Protein AF-A0A2G9U1Y2-F1 (afdb_monomer)

Radius of gyration: 20.82 Å; Cα contacts (8 Å, |Δi|>4): 104; chains: 1; bounding box: 41×38×46 Å

Mean predicted aligned error: 9.45 Å

Solvent-accessible surface area (backbone atoms only — not comparable to full-atom values): 8435 Å² total; per-residue (Å²): 122,42,103,81,69,43,77,58,61,52,73,57,97,90,43,79,36,53,43,69,67,56,37,51,54,52,48,53,53,54,50,50,53,53,51,53,52,37,42,75,72,51,66,58,73,53,52,76,67,53,49,53,52,51,51,52,53,51,48,49,52,51,32,62,62,33,49,91,46,78,25,72,86,36,92,58,78,52,74,66,44,56,52,49,40,57,58,56,43,45,53,74,73,44,97,58,99,58,59,65,59,33,56,46,39,63,73,76,26,51,59,50,51,52,41,41,52,49,53,42,64,73,73,38,86,53,48,68,59,31,70,72,70,72,45,85,82,72,81,72,87,129

InterPro domains:
  IPR012336 Thioredoxin-like fold [PF17172] (2-35)
  IPR033468 Metaxin, glutathione S-transferase domain [PF17171] (55-119)
  IPR036282 Glutathione S-transferase, C-terminal domain superfamily [SSF47616] (20-135)
  IPR040079 Glutathione transferase family [SFLDS00019] (33-129)
  IPR050931 Mitochondrial Protein Transport Metaxin [PTHR12289] (34-131)

Foldseek 3Di:
DFPVPAPDWDADPNDIDHDPVRVVVVVVVVVVVVLVVCVVVVVNVADPVRVLVVLLVVLVVVLVQCPPALESVHDDHDPVLVVLLVVLCCLQPPDDPCVVSVVSCVPPRVVSVVNNVVVCVQFPVPVVVCVVVVDPPDPTDD

pLDDT: mean 88.13, std 9.02, range [53.22, 98.56]

Organism: Teladorsagia circumcincta (NCBI:txid45464)

Secondary structure (DSSP, 8-state):
--TTS-SSEEEETTEEEESHHHHHHHHHHHHHHHHHHHHHTTGGGS-HHHHHHHHHHHHHHHHHHHTT-SBTTBSS--HHHHHHHHHHHHHHHS--S-HHHHHHHHHH-HHHHHHHHHHHHHH-TTHHHHHHH---------

Nearest PDB structures (foldseek):
  6gsw-assembly1_B  TM=5.291E-01  e=5.494E-04  Rattus rattus
  7beu-assembly1_A  TM=4.891E-01  e=3.472E-03  Homo sapiens
  2ab6-assembly1_A  TM=4.690E-01  e=7.445E-03  Homo sapiens
  2dc5-assembly1_B  TM=4.217E-01  e=2.338E-02  Mus musculus
  1c72-assembly2_D  TM=4.158E-01  e=3.423E-02  Gallus gallus

Structure (mmCIF, N/CA/C/O backbone):
data_AF-A0A2G9U1Y2-F1
#
_entry.id   AF-A0A2G9U1Y2-F1
#
loop_
_atom_site.group_PDB
_atom_site.id
_atom_site.type_symbol
_atom_site.label_atom_id
_atom_site.label_alt_id
_atom_site.label_comp_id
_atom_site.label_asym_id
_atom_site.label_entity_id
_atom_site.label_seq_id
_atom_site.pdbx_PDB_ins_code
_atom_site.Cartn_x
_atom_site.Cartn_y
_atom_site.Cartn_z
_atom_site.occupancy
_atom_site.B_iso_or_equiv
_atom_site.auth_seq_id
_atom_site.auth_comp_id
_atom_site.auth_asym_id
_atom_site.auth_atom_id
_atom_site.pdbx_PDB_model_num
ATOM 1 N N . MET A 1 1 ? 18.659 -22.386 -22.925 1.00 62.12 1 MET A N 1
ATOM 2 C CA . MET A 1 1 ? 19.232 -21.882 -24.193 1.00 62.12 1 MET A CA 1
ATOM 3 C C . MET A 1 1 ? 18.096 -21.283 -24.992 1.00 62.12 1 MET A C 1
ATOM 5 O O . MET A 1 1 ? 16.994 -21.804 -24.867 1.00 62.12 1 MET A O 1
ATOM 9 N N . SER A 1 2 ? 18.333 -20.216 -25.761 1.00 76.25 2 SER A N 1
ATOM 10 C CA . SER A 1 2 ? 17.295 -19.711 -26.667 1.00 76.25 2 SER A CA 1
ATOM 11 C C . SER A 1 2 ? 16.848 -20.812 -27.631 1.00 76.25 2 SER A C 1
ATOM 13 O O . SER A 1 2 ? 17.600 -21.759 -27.876 1.00 76.25 2 SER A O 1
ATOM 15 N N . ASN A 1 3 ? 15.681 -20.655 -28.256 1.00 77.44 3 ASN A N 1
ATOM 16 C CA . ASN A 1 3 ? 15.216 -21.560 -29.320 1.00 77.44 3 ASN A CA 1
ATOM 17 C C . ASN A 1 3 ? 16.227 -21.729 -30.480 1.00 77.44 3 ASN A C 1
ATOM 19 O O . ASN A 1 3 ? 16.102 -22.655 -31.275 1.00 77.44 3 ASN A O 1
ATOM 23 N N . LYS A 1 4 ? 17.231 -20.844 -30.576 1.00 76.62 4 LYS A N 1
ATOM 24 C CA . LYS A 1 4 ? 18.321 -20.870 -31.563 1.00 76.62 4 LYS A CA 1
ATOM 25 C C . LYS A 1 4 ? 19.696 -21.227 -30.974 1.00 76.62 4 LYS A C 1
ATOM 27 O O . LYS A 1 4 ? 20.696 -21.121 -31.671 1.00 76.62 4 LYS A O 1
ATOM 32 N N . GLY A 1 5 ? 19.782 -21.595 -29.694 1.00 82.94 5 GLY A N 1
ATOM 33 C CA . GLY A 1 5 ? 21.043 -21.940 -29.019 1.00 82.94 5 GLY A CA 1
ATOM 34 C C . GLY A 1 5 ? 21.979 -20.759 -28.715 1.00 82.94 5 GLY A C 1
ATOM 35 O O . GLY A 1 5 ? 23.032 -20.960 -28.121 1.00 82.94 5 GLY A O 1
ATOM 36 N N . GLN A 1 6 ? 21.605 -19.530 -29.079 1.00 79.62 6 GLN A N 1
ATOM 37 C CA . GLN A 1 6 ? 22.407 -18.318 -28.889 1.00 79.62 6 GLN A CA 1
ATOM 38 C C . GLN A 1 6 ? 22.229 -17.710 -27.488 1.00 79.62 6 GLN A C 1
ATOM 40 O O . GLN A 1 6 ? 21.135 -17.771 -26.913 1.00 79.62 6 GLN A O 1
ATOM 45 N N . ILE A 1 7 ? 23.305 -17.101 -26.977 1.00 79.62 7 ILE A N 1
ATOM 46 C CA . ILE A 1 7 ? 23.372 -16.306 -25.742 1.00 79.62 7 ILE A CA 1
ATOM 47 C C . ILE A 1 7 ? 24.019 -14.938 -26.047 1.00 79.62 7 ILE A C 1
ATOM 49 O O . ILE A 1 7 ? 24.927 -14.896 -26.877 1.00 79.62 7 ILE A O 1
ATOM 53 N N . PRO A 1 8 ? 23.607 -13.835 -25.393 1.00 89.19 8 PRO A N 1
ATOM 54 C CA . PRO A 1 8 ? 22.478 -13.720 -24.464 1.00 89.19 8 PRO A CA 1
ATOM 55 C C . PRO A 1 8 ? 21.113 -13.819 -25.176 1.00 89.19 8 PRO A C 1
ATOM 5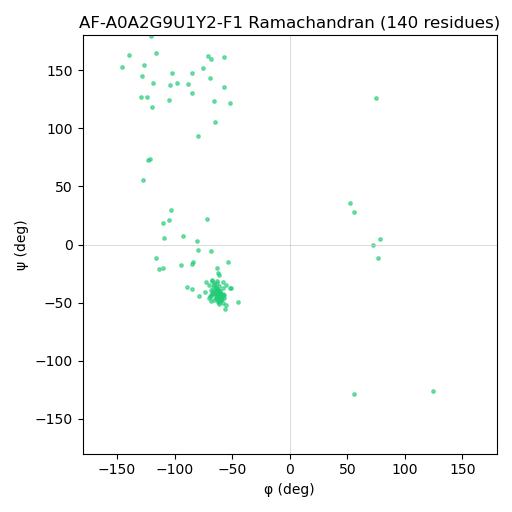7 O O . PRO A 1 8 ? 21.024 -13.679 -26.397 1.00 89.19 8 PRO A O 1
ATOM 60 N N . PHE A 1 9 ? 20.050 -14.090 -24.409 1.00 92.12 9 PHE A N 1
ATOM 61 C CA . PHE A 1 9 ? 18.656 -14.046 -24.867 1.00 92.12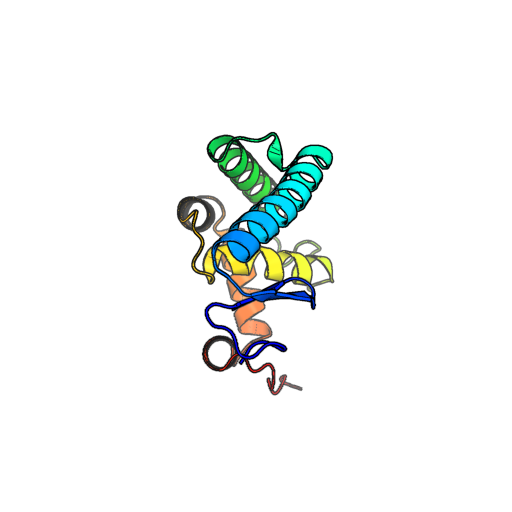 9 PHE A CA 1
ATOM 62 C C . PHE A 1 9 ? 17.725 -13.573 -23.743 1.00 92.12 9 PHE A C 1
ATOM 64 O O . PHE A 1 9 ? 18.032 -13.773 -22.568 1.00 92.12 9 PHE A O 1
ATOM 71 N N . VAL A 1 10 ? 16.595 -12.969 -24.109 1.00 90.56 10 VAL A N 1
ATOM 72 C CA . VAL A 1 10 ? 15.504 -12.588 -23.198 1.00 90.56 10 VAL A CA 1
ATOM 73 C C . VAL A 1 10 ? 14.182 -13.166 -23.692 1.00 90.56 10 VAL A C 1
ATOM 75 O O . VAL A 1 10 ? 14.017 -13.414 -24.886 1.00 90.56 10 VAL A O 1
ATOM 78 N N . GLU A 1 11 ? 13.235 -13.367 -22.780 1.00 89.75 11 GLU A N 1
ATOM 79 C CA . GLU A 1 11 ? 11.847 -13.690 -23.103 1.00 89.75 11 GLU A CA 1
ATOM 80 C C . GLU A 1 11 ? 10.941 -12.596 -22.537 1.00 89.75 11 GLU A C 1
ATOM 82 O O . GLU A 1 11 ? 10.928 -12.365 -21.329 1.00 89.75 11 GLU A O 1
ATOM 87 N N . VAL A 1 12 ? 10.214 -11.900 -23.410 1.00 85.00 12 VAL A N 1
ATOM 88 C CA . VAL A 1 12 ? 9.309 -10.803 -23.042 1.00 85.00 12 VAL A CA 1
ATOM 89 C C . VAL A 1 12 ? 7.955 -11.080 -23.684 1.00 85.00 12 VAL A C 1
ATOM 91 O O . VAL A 1 12 ? 7.880 -11.353 -24.881 1.00 85.00 12 VAL A O 1
ATOM 94 N N . ASN A 1 13 ? 6.882 -11.068 -22.886 1.00 82.12 13 ASN A N 1
ATOM 95 C CA . ASN A 1 13 ? 5.512 -11.335 -23.348 1.00 82.12 13 ASN A CA 1
ATOM 96 C C . ASN A 1 13 ? 5.366 -12.661 -24.135 1.00 82.12 13 ASN A C 1
ATOM 98 O O . ASN A 1 13 ? 4.616 -12.743 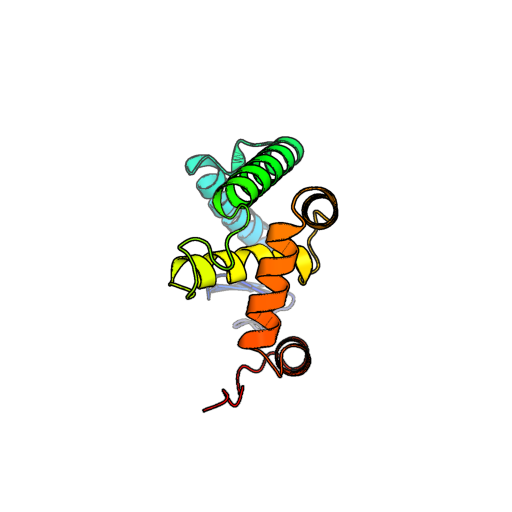-25.105 1.00 82.12 13 ASN A O 1
ATOM 102 N N . GLY A 1 14 ? 6.116 -13.700 -23.739 1.00 84.75 14 GLY A N 1
ATOM 103 C CA . GLY A 1 14 ? 6.119 -15.021 -24.385 1.00 84.75 14 GLY A CA 1
ATOM 104 C C . GLY A 1 14 ? 6.9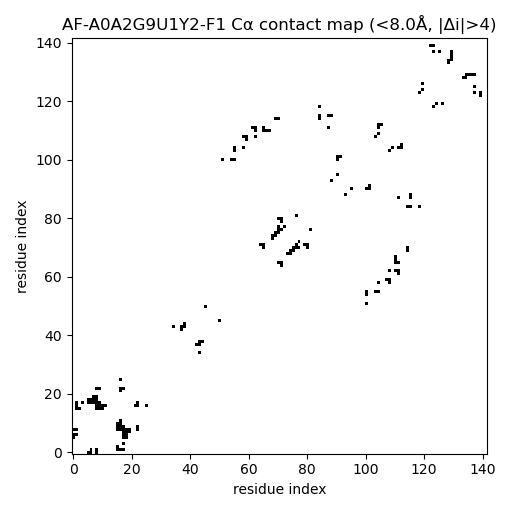24 -15.110 -25.690 1.00 84.75 14 GLY A C 1
ATOM 105 O O . GLY A 1 14 ? 6.916 -16.151 -26.346 1.00 84.75 14 GLY A O 1
ATOM 106 N N . ARG A 1 15 ? 7.634 -14.045 -26.088 1.00 86.44 15 ARG A N 1
ATOM 107 C CA . ARG A 1 15 ? 8.524 -14.027 -27.257 1.00 86.44 15 ARG A CA 1
ATOM 108 C C . ARG A 1 15 ? 9.986 -14.064 -26.817 1.00 86.44 15 ARG A C 1
ATOM 110 O O . ARG A 1 15 ? 10.439 -13.174 -26.104 1.00 86.44 15 ARG A O 1
ATOM 117 N N . GLN A 1 16 ? 10.745 -15.049 -27.305 1.00 90.88 16 GLN A N 1
ATOM 118 C CA . GLN A 1 16 ? 12.201 -15.089 -27.126 1.00 90.88 16 GLN A CA 1
ATOM 119 C C . GLN A 1 16 ? 12.934 -14.278 -28.196 1.00 90.88 16 GLN A C 1
ATOM 121 O O . GLN A 1 16 ? 12.722 -14.473 -29.396 1.00 90.88 16 GLN A O 1
ATOM 126 N N . VAL A 1 17 ? 13.848 -13.420 -27.749 1.00 91.19 17 VAL A N 1
ATOM 127 C CA . VAL A 1 17 ? 14.763 -12.642 -28.588 1.00 91.19 17 VAL A CA 1
ATOM 128 C C . VAL A 1 17 ? 16.191 -12.934 -28.137 1.00 91.19 17 VAL A C 1
ATOM 130 O O . VAL A 1 17 ? 16.506 -12.848 -26.954 1.00 91.19 17 VAL A O 1
ATOM 133 N N . ALA A 1 18 ? 17.043 -13.331 -29.077 1.00 89.19 18 ALA A N 1
ATOM 134 C CA . ALA A 1 18 ? 18.465 -13.593 -28.860 1.00 89.19 18 ALA A CA 1
ATOM 135 C C . ALA A 1 18 ? 19.296 -12.604 -29.683 1.00 89.19 18 ALA A C 1
ATOM 137 O O . ALA A 1 18 ? 18.744 -12.018 -30.614 1.00 89.19 18 ALA A O 1
ATOM 138 N N . ASP A 1 19 ? 20.592 -12.495 -29.362 1.00 90.62 19 ASP A N 1
ATOM 139 C CA . ASP A 1 19 ? 21.540 -11.491 -29.882 1.00 90.62 19 ASP A CA 1
ATOM 140 C C . ASP A 1 19 ? 21.335 -10.092 -29.273 1.00 90.62 19 ASP A C 1
ATOM 142 O O . ASP A 1 19 ? 20.235 -9.545 -29.255 1.00 90.62 19 ASP A O 1
ATOM 146 N N . SER A 1 20 ? 22.413 -9.521 -28.726 1.00 87.81 20 SER A N 1
ATOM 147 C CA . SER A 1 20 ? 22.365 -8.314 -27.895 1.00 87.81 20 SER A CA 1
ATOM 148 C C . SER A 1 20 ? 21.737 -7.107 -28.592 1.00 87.81 20 SER A C 1
ATOM 150 O O . SER A 1 20 ? 21.012 -6.364 -27.936 1.00 87.81 20 SER A O 1
ATOM 152 N N . ASN A 1 21 ? 21.966 -6.913 -29.895 1.00 89.88 21 ASN A N 1
ATOM 153 C CA . ASN A 1 21 ? 21.412 -5.759 -30.610 1.00 89.88 21 ASN A CA 1
ATOM 154 C C . ASN A 1 21 ? 19.897 -5.900 -30.769 1.00 89.88 21 ASN A C 1
ATOM 156 O O . ASN A 1 21 ? 19.144 -4.993 -30.428 1.00 89.88 21 ASN A O 1
ATOM 160 N N . PHE A 1 22 ? 19.445 -7.087 -31.178 1.00 89.06 22 PHE A N 1
ATOM 161 C CA . PHE A 1 22 ? 18.019 -7.371 -31.315 1.00 89.06 22 PHE A CA 1
ATOM 162 C C . PHE A 1 22 ? 17.290 -7.364 -29.969 1.00 89.06 22 PHE A C 1
ATOM 164 O O . PHE A 1 22 ? 16.130 -6.964 -29.904 1.00 89.06 22 PHE A O 1
ATOM 171 N N . ILE A 1 23 ? 17.955 -7.786 -28.889 1.00 90.81 23 ILE A N 1
ATOM 172 C CA . ILE A 1 23 ? 17.423 -7.679 -27.525 1.00 90.81 23 ILE A CA 1
ATOM 173 C C . ILE A 1 23 ? 17.210 -6.211 -27.152 1.00 90.81 23 ILE A C 1
ATOM 175 O O . ILE A 1 23 ? 16.140 -5.872 -26.653 1.00 90.81 23 ILE A O 1
ATOM 179 N N . ILE A 1 24 ? 18.203 -5.349 -27.392 1.00 90.56 24 ILE A N 1
ATOM 180 C CA . ILE A 1 24 ? 18.112 -3.919 -27.074 1.00 90.56 24 ILE A CA 1
ATOM 181 C C . ILE A 1 24 ? 16.970 -3.269 -27.861 1.00 90.56 24 ILE A C 1
ATOM 183 O O . ILE A 1 24 ? 16.114 -2.633 -27.249 1.00 90.56 24 ILE A O 1
ATOM 187 N N . ASP A 1 25 ? 16.905 -3.488 -29.175 1.00 91.94 25 ASP A N 1
ATOM 188 C CA . ASP A 1 25 ? 15.852 -2.925 -30.029 1.00 91.94 25 ASP A CA 1
ATOM 189 C C . ASP A 1 25 ? 14.460 -3.384 -29.582 1.00 91.94 25 ASP A C 1
ATOM 191 O O . ASP A 1 25 ? 13.544 -2.574 -29.423 1.00 91.94 25 ASP A O 1
ATOM 195 N N . HIS A 1 26 ? 14.311 -4.683 -29.299 1.00 90.12 26 HIS A N 1
ATOM 196 C CA . HIS A 1 26 ? 13.045 -5.236 -28.833 1.00 90.12 26 HIS A CA 1
ATOM 197 C C . HIS A 1 26 ? 12.606 -4.624 -27.501 1.00 90.12 26 HIS A C 1
ATOM 199 O O . HIS A 1 26 ? 11.442 -4.260 -27.341 1.00 90.12 26 HIS A O 1
ATOM 205 N N . LEU A 1 27 ? 13.529 -4.476 -26.548 1.00 90.75 27 LEU A N 1
ATOM 206 C CA . LEU A 1 27 ? 13.223 -3.843 -25.270 1.00 90.75 27 LEU A CA 1
ATOM 207 C C . LEU A 1 27 ? 12.826 -2.377 -25.466 1.00 90.75 27 LEU A C 1
ATOM 209 O O . LEU A 1 27 ? 11.825 -1.954 -24.895 1.00 90.75 27 LEU A O 1
ATOM 213 N N . ILE A 1 28 ? 13.543 -1.613 -26.295 1.00 90.81 28 ILE A N 1
ATOM 214 C CA . ILE A 1 28 ? 13.206 -0.211 -26.585 1.00 90.81 28 ILE A CA 1
ATOM 215 C C . ILE A 1 28 ? 11.782 -0.088 -27.145 1.00 90.81 28 ILE A C 1
ATOM 217 O O . ILE A 1 28 ? 11.039 0.802 -26.727 1.00 90.81 28 ILE A O 1
ATOM 221 N N . GLU A 1 29 ? 11.376 -0.969 -28.061 1.00 90.62 29 GLU A N 1
ATOM 222 C CA . GLU A 1 29 ? 10.009 -0.979 -28.594 1.00 90.62 29 GLU A CA 1
ATOM 223 C C . GLU A 1 29 ? 8.962 -1.303 -27.520 1.00 90.62 29 GLU A C 1
ATOM 225 O O . GLU A 1 29 ? 7.942 -0.614 -27.419 1.00 90.62 29 GLU A O 1
ATOM 230 N N . GLU A 1 30 ? 9.196 -2.330 -26.701 1.00 89.50 30 GLU A N 1
ATOM 231 C CA . GLU A 1 30 ? 8.258 -2.723 -25.643 1.00 89.50 30 GLU A CA 1
ATOM 232 C C . GLU A 1 30 ? 8.134 -1.638 -24.562 1.00 89.50 30 GLU A C 1
ATOM 234 O O . GLU A 1 30 ? 7.021 -1.285 -24.159 1.00 89.50 30 GLU A O 1
ATOM 239 N N . PHE A 1 31 ? 9.248 -1.024 -24.151 1.00 88.88 31 PHE A N 1
ATOM 240 C CA . PHE A 1 31 ? 9.236 0.097 -23.211 1.00 88.88 31 PHE A CA 1
ATOM 241 C C . PHE A 1 31 ? 8.524 1.324 -23.789 1.00 88.88 31 PHE A C 1
ATOM 243 O O . PHE A 1 31 ? 7.742 1.956 -23.078 1.00 88.88 31 PHE A O 1
ATOM 250 N N . HIS A 1 32 ? 8.700 1.639 -25.077 1.00 90.00 32 HIS A N 1
ATOM 251 C CA . HIS A 1 32 ? 7.946 2.719 -25.719 1.00 90.00 32 HIS A CA 1
ATOM 252 C C . HIS A 1 32 ? 6.435 2.480 -25.688 1.00 90.00 32 HIS A C 1
ATOM 254 O O . HIS A 1 32 ? 5.679 3.410 -25.397 1.00 90.00 32 HIS A O 1
ATOM 260 N N . LYS A 1 33 ? 5.975 1.248 -25.944 1.00 88.50 33 LYS A N 1
ATOM 261 C CA . LYS A 1 33 ? 4.546 0.906 -25.856 1.00 88.50 33 LYS A CA 1
ATOM 262 C C . LYS A 1 33 ? 4.019 1.151 -24.445 1.00 88.50 33 LYS A C 1
ATOM 264 O O . LYS A 1 33 ? 3.004 1.831 -24.296 1.00 88.50 33 LYS A O 1
ATOM 269 N N . ILE A 1 34 ? 4.733 0.677 -23.425 1.00 84.44 34 ILE A N 1
ATOM 270 C CA . ILE A 1 34 ? 4.369 0.884 -22.017 1.00 84.44 34 ILE A CA 1
ATOM 271 C C . ILE A 1 34 ? 4.282 2.382 -21.702 1.00 84.44 34 ILE A C 1
ATOM 273 O O . ILE A 1 34 ? 3.256 2.851 -21.211 1.00 84.44 34 ILE A O 1
ATOM 277 N N . MET A 1 35 ? 5.310 3.154 -22.058 1.00 82.94 35 MET A N 1
ATOM 278 C CA . MET A 1 35 ? 5.335 4.597 -21.810 1.00 82.94 35 MET A CA 1
ATOM 279 C C . MET A 1 35 ? 4.207 5.333 -22.535 1.00 82.94 35 MET A C 1
ATOM 281 O O . MET A 1 35 ? 3.575 6.209 -21.949 1.00 82.94 35 MET A O 1
ATOM 285 N N . SER A 1 36 ? 3.893 4.954 -23.777 1.00 83.88 36 SER A N 1
ATOM 286 C CA . SER A 1 36 ? 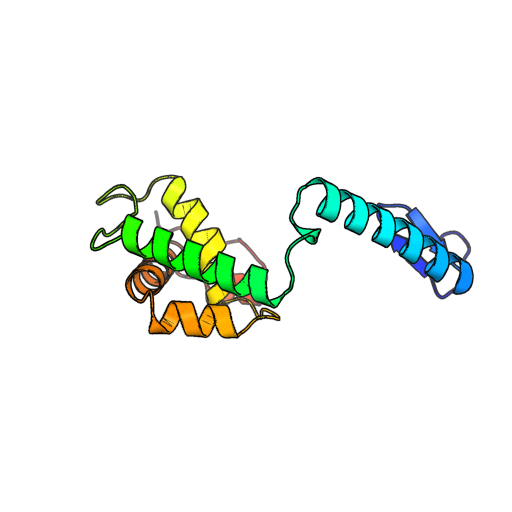2.782 5.549 -24.528 1.00 83.88 36 SER A CA 1
ATOM 287 C C . SER A 1 36 ? 1.424 5.313 -23.853 1.00 83.88 36 SER A C 1
ATOM 289 O O . SER A 1 36 ? 0.608 6.231 -23.774 1.00 83.88 36 SER A O 1
ATOM 291 N N . GLN A 1 37 ? 1.199 4.121 -23.291 1.00 84.31 37 GLN A N 1
ATOM 292 C CA . GLN A 1 37 ? -0.028 3.792 -22.561 1.00 84.31 37 GLN A CA 1
ATOM 293 C C . GLN A 1 37 ? -0.112 4.552 -21.234 1.00 84.31 37 GLN A C 1
ATOM 295 O O . GLN A 1 37 ? -1.150 5.132 -20.918 1.00 84.31 37 GLN A O 1
ATOM 300 N N . VAL A 1 38 ? 0.995 4.611 -20.490 1.00 79.38 38 VAL A N 1
ATOM 301 C CA . VAL A 1 38 ? 1.108 5.367 -19.235 1.00 79.38 38 VAL A CA 1
ATOM 302 C C . VAL A 1 38 ? 0.853 6.863 -19.472 1.00 79.38 38 VAL A C 1
ATOM 304 O O . VAL A 1 38 ? 0.141 7.503 -18.696 1.00 79.38 38 VAL A O 1
ATOM 307 N N . MET A 1 39 ? 1.349 7.417 -20.581 1.00 82.38 39 MET A N 1
ATOM 308 C CA . MET A 1 39 ? 1.079 8.794 -21.007 1.00 82.38 39 MET A CA 1
ATOM 309 C C . MET A 1 39 ? -0.381 9.028 -21.419 1.00 82.38 39 MET A C 1
ATOM 311 O O . MET A 1 39 ? -0.966 10.052 -21.055 1.00 82.38 39 MET A O 1
ATOM 315 N N . ALA A 1 40 ? -0.984 8.094 -22.162 1.00 81.19 40 ALA A N 1
ATOM 316 C CA . ALA A 1 40 ? -2.378 8.185 -22.603 1.00 81.19 40 ALA A CA 1
ATOM 317 C C . ALA A 1 40 ? -3.365 8.167 -21.424 1.00 81.19 40 ALA A C 1
ATOM 319 O O . ALA A 1 40 ? -4.352 8.898 -21.438 1.00 81.19 40 ALA A O 1
ATOM 320 N N . GLN A 1 41 ? -3.058 7.391 -20.381 1.00 77.31 41 GLN A N 1
ATOM 321 C CA . GLN A 1 41 ? -3.835 7.315 -19.138 1.00 77.31 41 GLN A CA 1
ATOM 322 C C . GLN A 1 41 ? -3.543 8.474 -18.165 1.00 77.31 41 GLN A C 1
ATOM 324 O O . GLN A 1 41 ? -4.050 8.490 -17.048 1.00 77.31 41 GLN A O 1
ATOM 329 N N . GLY A 1 42 ? -2.699 9.438 -18.547 1.00 73.62 42 GLY A N 1
ATOM 330 C CA . GLY A 1 42 ? -2.358 10.605 -17.728 1.00 73.62 42 GLY A CA 1
ATOM 331 C C . GLY A 1 42 ? -1.373 10.334 -16.586 1.00 73.62 42 GLY A C 1
ATOM 332 O O . GLY A 1 42 ? -0.810 11.283 -16.053 1.00 73.62 42 GLY A O 1
ATOM 333 N N . MET A 1 43 ? -1.089 9.069 -16.262 1.00 70.56 43 MET A N 1
ATOM 334 C CA . MET A 1 43 ? -0.127 8.681 -15.223 1.00 70.56 43 MET A CA 1
ATOM 335 C C . MET A 1 43 ? 1.306 9.133 -15.541 1.00 70.56 43 MET A C 1
ATOM 337 O O . MET A 1 43 ? 2.042 9.501 -14.634 1.00 70.56 43 MET A O 1
ATOM 341 N N . GLY A 1 44 ? 1.690 9.160 -16.822 1.00 69.94 44 GLY A N 1
ATOM 342 C CA . GLY A 1 44 ? 3.021 9.606 -17.259 1.00 69.94 44 GLY A CA 1
ATOM 343 C C . GLY A 1 44 ? 3.207 11.122 -17.324 1.00 69.94 44 GLY A C 1
ATOM 344 O O . GLY A 1 44 ? 4.303 11.578 -17.630 1.00 69.94 44 GLY A O 1
ATOM 345 N N . ARG A 1 45 ? 2.145 11.905 -17.086 1.00 77.00 45 ARG A N 1
ATOM 346 C CA . ARG A 1 45 ? 2.191 13.374 -17.178 1.00 77.00 45 ARG A CA 1
ATOM 347 C C . ARG A 1 45 ? 2.679 14.044 -15.898 1.00 77.00 45 ARG A C 1
ATOM 349 O O . ARG A 1 45 ? 3.027 15.216 -15.962 1.00 77.00 45 ARG A O 1
ATOM 356 N N . ASN A 1 46 ? 2.682 13.317 -14.782 1.00 76.44 46 ASN A N 1
ATOM 357 C CA . ASN A 1 46 ? 3.121 13.834 -13.493 1.00 76.44 46 ASN A CA 1
ATOM 358 C C . ASN A 1 46 ? 4.628 13.622 -13.331 1.00 76.44 46 ASN A C 1
ATOM 360 O O . ASN A 1 46 ? 5.137 12.538 -13.637 1.00 76.44 46 ASN A O 1
ATOM 364 N N . THR A 1 47 ? 5.340 14.617 -12.808 1.00 83.75 47 THR A N 1
ATOM 365 C CA . THR A 1 47 ? 6.733 14.421 -12.386 1.00 83.75 47 THR A CA 1
ATOM 366 C C . THR A 1 47 ? 6.798 13.497 -11.161 1.00 83.75 47 THR A C 1
ATOM 368 O O . THR A 1 47 ? 5.801 13.347 -10.445 1.00 83.75 47 THR A O 1
ATOM 371 N N . PRO A 1 48 ? 7.952 12.866 -10.867 1.00 80.88 48 PRO A N 1
ATOM 372 C CA . PRO A 1 48 ? 8.113 12.071 -9.648 1.00 80.88 48 PRO A CA 1
ATOM 373 C C . PRO A 1 48 ? 7.704 12.823 -8.370 1.00 80.88 48 PRO A C 1
ATOM 375 O O . PRO A 1 48 ? 7.085 12.245 -7.479 1.00 80.88 48 PRO A O 1
ATOM 378 N N . GLU A 1 49 ? 7.986 14.123 -8.300 1.00 85.44 49 GLU A N 1
ATOM 379 C CA . GLU A 1 49 ? 7.622 14.992 -7.179 1.00 85.44 49 GLU A CA 1
ATOM 380 C C . GLU A 1 49 ? 6.105 15.204 -7.095 1.00 85.44 49 GLU A C 1
ATOM 382 O O . GLU A 1 49 ? 5.521 15.102 -6.015 1.00 85.44 49 GLU A O 1
ATOM 387 N N . GLU A 1 50 ? 5.442 15.449 -8.228 1.00 88.00 50 GLU A N 1
ATOM 388 C CA . GLU A 1 50 ? 3.982 15.572 -8.291 1.00 88.00 50 GLU A CA 1
ATOM 389 C C . GLU A 1 50 ? 3.291 14.270 -7.881 1.00 88.00 50 GLU A C 1
ATOM 391 O O . GLU A 1 50 ? 2.308 14.305 -7.142 1.00 88.00 50 GLU A O 1
ATOM 396 N N . VAL A 1 51 ? 3.833 13.115 -8.282 1.00 88.19 51 VAL A N 1
ATOM 397 C CA . VAL A 1 51 ? 3.332 11.801 -7.851 1.00 88.19 51 VAL A CA 1
ATOM 398 C C . VAL A 1 51 ? 3.408 11.660 -6.331 1.00 88.19 51 VAL A C 1
ATOM 400 O O . VAL A 1 51 ? 2.445 11.204 -5.714 1.00 88.19 51 VAL A O 1
ATOM 403 N N . VAL A 1 52 ? 4.509 12.087 -5.705 1.00 90.62 52 VAL A N 1
ATOM 404 C CA . VAL A 1 52 ? 4.643 12.066 -4.240 1.00 90.62 52 VAL A CA 1
ATOM 405 C C . VAL A 1 52 ? 3.626 12.996 -3.576 1.00 90.62 52 VAL A C 1
ATOM 407 O O . VAL A 1 52 ? 3.002 12.609 -2.587 1.00 90.62 52 VAL A O 1
ATOM 410 N N . ILE A 1 53 ? 3.417 14.202 -4.111 1.00 92.50 53 ILE A N 1
ATOM 411 C CA . ILE A 1 53 ? 2.424 15.154 -3.586 1.00 92.50 53 ILE A CA 1
ATOM 412 C C . ILE A 1 53 ? 1.009 14.569 -3.672 1.00 92.50 53 ILE A C 1
ATOM 414 O O . ILE A 1 53 ? 0.261 14.627 -2.695 1.00 92.50 53 ILE A O 1
ATOM 418 N N . LEU A 1 54 ? 0.646 13.986 -4.817 1.00 91.69 54 LEU A N 1
ATOM 419 C CA . LEU A 1 54 ? -0.656 13.350 -5.016 1.00 91.69 54 LEU A CA 1
ATOM 420 C C . LEU A 1 54 ? -0.849 12.171 -4.057 1.00 91.69 54 LEU A C 1
ATOM 422 O O . LEU A 1 54 ? -1.870 12.105 -3.380 1.00 91.69 54 LEU A O 1
ATOM 426 N N . ALA A 1 55 ? 0.162 11.313 -3.909 1.00 92.81 55 ALA A N 1
ATOM 427 C CA . ALA A 1 55 ? 0.107 10.186 -2.984 1.00 92.81 55 ALA A CA 1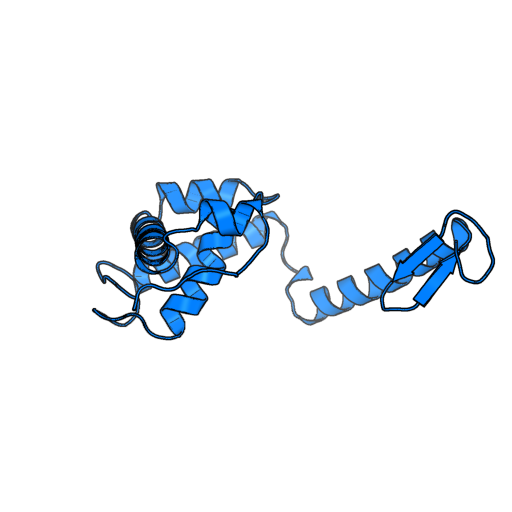
ATOM 428 C C . ALA A 1 55 ? -0.106 10.637 -1.528 1.00 92.81 55 ALA A C 1
ATOM 430 O O . ALA A 1 55 ? -0.924 10.056 -0.817 1.00 92.81 55 ALA A O 1
ATOM 431 N N . LYS A 1 56 ? 0.580 11.697 -1.081 1.00 96.38 56 LYS A N 1
ATOM 432 C CA . LYS A 1 56 ? 0.374 12.271 0.261 1.00 96.38 56 LYS A CA 1
ATOM 433 C C . LYS A 1 56 ? -1.042 12.813 0.442 1.00 96.38 56 LYS A C 1
ATOM 435 O O . LYS A 1 56 ? -1.677 12.528 1.451 1.00 96.38 56 LYS A O 1
ATOM 440 N N . LYS A 1 57 ? -1.564 13.524 -0.558 1.00 97.31 57 LYS A N 1
ATOM 441 C CA . LYS A 1 57 ? -2.937 14.040 -0.540 1.00 97.31 57 LYS A CA 1
ATOM 442 C C . LYS A 1 57 ? -3.977 12.916 -0.472 1.00 97.31 57 LYS A C 1
ATOM 444 O O . LYS A 1 57 ? -4.974 13.049 0.236 1.00 97.31 57 LYS A O 1
ATOM 449 N N . ASP A 1 58 ? -3.746 11.811 -1.175 1.00 97.00 58 ASP A N 1
ATOM 450 C CA . ASP A 1 58 ? -4.621 10.640 -1.114 1.00 97.00 58 ASP A CA 1
ATOM 451 C C . ASP A 1 58 ? -4.541 9.949 0.256 1.00 97.00 58 ASP A C 1
ATOM 453 O O . ASP A 1 58 ? -5.572 9.552 0.803 1.00 97.00 58 ASP A O 1
ATOM 457 N N . LEU A 1 59 ? -3.348 9.861 0.860 1.00 98.00 59 LEU A N 1
ATOM 458 C CA . LEU A 1 59 ? -3.175 9.392 2.242 1.00 98.00 59 LEU A CA 1
ATOM 459 C C . LEU A 1 59 ? -3.936 10.269 3.240 1.00 98.00 59 LEU A C 1
ATOM 461 O O . LEU A 1 59 ? -4.638 9.733 4.097 1.00 98.00 59 LEU A O 1
ATOM 465 N N . ASP A 1 60 ? -3.870 11.592 3.101 1.00 98.56 60 ASP A N 1
ATOM 466 C CA . ASP A 1 60 ? -4.640 12.518 3.934 1.00 98.56 60 ASP A CA 1
ATOM 467 C C . ASP A 1 60 ? -6.144 12.292 3.774 1.00 98.56 60 ASP A C 1
ATOM 469 O O . ASP A 1 60 ? -6.866 12.168 4.765 1.00 98.56 60 ASP A O 1
ATOM 473 N N . ALA A 1 61 ? -6.629 12.163 2.538 1.00 98.31 61 ALA A N 1
ATOM 474 C CA . ALA A 1 61 ? -8.040 11.911 2.267 1.00 98.31 61 ALA A CA 1
ATOM 475 C C . ALA A 1 61 ? -8.511 10.572 2.859 1.00 98.31 61 ALA A C 1
ATOM 477 O O . ALA A 1 61 ? -9.572 10.510 3.484 1.00 98.31 61 ALA A O 1
ATOM 478 N N . MET A 1 62 ? -7.715 9.506 2.722 1.00 97.81 62 MET A N 1
ATOM 479 C CA . MET A 1 62 ? -8.002 8.205 3.333 1.00 97.81 62 MET A CA 1
ATOM 480 C C . MET A 1 62 ? -7.979 8.279 4.862 1.00 97.81 62 MET A C 1
ATOM 482 O O . MET A 1 62 ? -8.855 7.713 5.515 1.00 97.81 62 MET A O 1
ATOM 486 N N . SER A 1 63 ? -7.015 9.000 5.436 1.00 98.38 63 SER A N 1
ATOM 487 C CA . SER A 1 63 ? -6.900 9.228 6.877 1.00 98.38 63 SER A CA 1
ATOM 488 C C . SER A 1 63 ? -8.118 9.970 7.419 1.00 98.38 63 SER A C 1
ATOM 490 O O . SER A 1 63 ? -8.733 9.523 8.389 1.00 98.38 63 SER A O 1
ATOM 492 N N . MET A 1 64 ? -8.532 11.050 6.755 1.00 97.94 64 MET A N 1
ATOM 493 C CA . MET A 1 64 ? -9.752 11.785 7.085 1.00 97.94 64 MET A CA 1
ATOM 494 C C . MET A 1 64 ? -10.992 10.900 6.948 1.00 97.94 64 MET A C 1
ATOM 496 O O . MET A 1 64 ? -11.863 10.917 7.820 1.00 97.94 64 MET A O 1
ATOM 500 N N . PHE A 1 65 ? -11.071 10.102 5.880 1.00 96.56 65 PHE A N 1
ATOM 501 C CA . PHE A 1 65 ? -12.212 9.230 5.639 1.00 96.56 65 PHE A CA 1
ATOM 502 C C . PHE A 1 65 ? -12.319 8.120 6.687 1.00 96.56 65 PHE A C 1
ATOM 504 O O . PHE A 1 65 ? -13.421 7.856 7.168 1.00 96.56 65 PHE A O 1
ATOM 511 N N . LEU A 1 66 ? -11.207 7.516 7.117 1.00 97.31 66 LEU A N 1
ATOM 512 C CA . LEU A 1 66 ? -11.192 6.574 8.237 1.00 97.31 66 LEU A CA 1
ATOM 513 C C . LEU A 1 66 ? -11.554 7.289 9.550 1.00 97.31 66 LEU A C 1
ATOM 515 O O . LEU A 1 66 ? -12.444 6.846 10.287 1.00 97.31 66 LEU A O 1
ATOM 519 N N . GLY A 1 67 ? -10.927 8.434 9.819 1.00 96.19 67 GLY A N 1
ATOM 520 C CA . GLY A 1 67 ? -11.085 9.191 11.056 1.00 96.19 67 GLY A CA 1
ATOM 521 C C . GLY A 1 67 ? -10.772 8.322 12.276 1.00 96.19 67 GLY A C 1
ATOM 522 O O . GLY A 1 67 ? -9.748 7.641 12.311 1.00 96.19 67 GLY A O 1
ATOM 523 N N . ASN A 1 68 ? -11.694 8.305 13.243 1.00 95.38 68 ASN A N 1
ATOM 524 C CA . ASN A 1 68 ? -11.595 7.503 14.471 1.00 95.38 68 ASN A CA 1
ATOM 525 C C . ASN A 1 68 ? -12.269 6.122 14.362 1.00 95.38 68 ASN A C 1
ATOM 527 O O . ASN A 1 68 ? -12.427 5.433 15.369 1.00 95.38 68 ASN A O 1
ATOM 531 N N . LYS A 1 69 ? -12.729 5.723 13.168 1.00 95.00 69 LYS A N 1
ATOM 532 C CA . LYS A 1 69 ? -13.428 4.445 12.987 1.00 95.00 69 LYS A CA 1
ATOM 533 C C . LYS A 1 69 ? -12.449 3.274 13.018 1.00 95.00 69 LYS A C 1
ATOM 535 O O . LYS A 1 69 ? -11.292 3.386 12.616 1.00 95.00 69 LYS A O 1
ATOM 540 N N . LYS A 1 70 ? -12.945 2.109 13.443 1.00 94.62 70 LYS A N 1
ATOM 541 C CA . LYS A 1 70 ? -12.176 0.858 13.415 1.00 94.62 70 LYS A CA 1
ATOM 542 C C . LYS A 1 70 ? -11.968 0.349 11.982 1.00 94.62 70 LYS A C 1
ATOM 544 O O . LYS A 1 70 ? -10.910 -0.197 11.682 1.00 94.62 70 LYS A O 1
ATOM 549 N N . PHE A 1 71 ? -12.942 0.548 11.107 1.00 95.50 71 PHE A N 1
ATOM 550 C CA . PHE A 1 71 ? -12.896 0.226 9.681 1.00 95.50 71 PHE A CA 1
ATOM 551 C C . PHE A 1 71 ? -13.563 1.362 8.897 1.00 95.50 71 PHE A C 1
ATOM 553 O O . PHE A 1 71 ? -14.300 2.169 9.473 1.00 95.50 71 PHE A O 1
ATOM 560 N N . PHE A 1 72 ? -13.330 1.453 7.591 1.00 92.31 72 PHE A N 1
ATOM 561 C CA . PHE A 1 72 ? -13.815 2.563 6.766 1.00 92.31 72 PHE A CA 1
ATOM 562 C C . PHE A 1 72 ? -15.347 2.723 6.816 1.00 92.31 72 PHE A C 1
ATOM 564 O O . PHE A 1 72 ? -15.835 3.853 6.812 1.00 92.31 72 PHE A O 1
ATOM 571 N N . PHE A 1 73 ? -16.100 1.626 6.975 1.00 87.69 73 PHE A N 1
ATOM 572 C CA . PHE A 1 73 ? -17.567 1.633 7.107 1.00 87.69 73 PHE A CA 1
ATOM 573 C C . PHE A 1 73 ? -18.106 1.268 8.507 1.00 87.69 73 PHE A C 1
ATOM 575 O O . PHE A 1 73 ? -19.289 0.966 8.648 1.00 87.69 73 PHE A O 1
ATOM 582 N N . GLY A 1 74 ? -17.281 1.336 9.559 1.00 83.69 74 GLY A N 1
ATOM 583 C CA . GLY A 1 74 ? -17.733 1.175 10.950 1.00 83.69 74 GLY A CA 1
ATOM 584 C C . GLY A 1 74 ? -16.997 0.074 11.713 1.00 83.69 74 GLY A C 1
ATOM 585 O O . GLY A 1 74 ? -15.770 0.094 11.799 1.00 83.69 74 GLY A O 1
ATOM 586 N N . ASP A 1 75 ? -17.745 -0.862 12.304 1.00 88.12 75 ASP A N 1
ATOM 587 C CA . ASP A 1 75 ? -17.204 -1.817 13.288 1.00 88.12 75 ASP A CA 1
ATOM 588 C C . ASP A 1 75 ? -16.773 -3.166 12.709 1.00 88.12 75 ASP A C 1
ATOM 590 O O . ASP A 1 75 ? -16.008 -3.896 13.348 1.00 88.12 75 ASP A O 1
ATOM 594 N N . LYS A 1 76 ? -17.231 -3.500 11.499 1.00 88.75 76 LYS A N 1
ATOM 595 C CA . LYS A 1 76 ? -16.860 -4.726 10.781 1.00 88.75 76 LYS A CA 1
ATOM 596 C C . LYS A 1 76 ? -16.173 -4.364 9.463 1.00 88.75 76 LYS A C 1
ATOM 598 O O . LYS A 1 76 ? -16.642 -3.437 8.803 1.00 88.75 76 LYS A O 1
ATOM 603 N N . PRO A 1 77 ? -15.101 -5.076 9.074 1.00 91.19 77 PRO A N 1
ATOM 604 C CA . PRO A 1 77 ? -14.454 -4.824 7.800 1.00 91.19 77 PRO A CA 1
ATOM 605 C C . PRO A 1 77 ? -15.363 -5.255 6.653 1.00 91.19 77 PRO A C 1
ATOM 607 O O . PRO A 1 77 ? -16.059 -6.271 6.733 1.00 91.19 77 PRO A O 1
ATOM 610 N N . VAL A 1 78 ? -15.327 -4.482 5.578 1.00 92.31 78 VAL A N 1
ATOM 611 C CA . VAL A 1 78 ? -15.983 -4.787 4.307 1.00 92.31 78 VAL A CA 1
ATOM 612 C C . VAL A 1 78 ? -14.943 -4.849 3.189 1.00 92.31 78 VAL A C 1
ATOM 614 O O . VAL A 1 78 ? -13.757 -4.623 3.411 1.00 92.31 78 VAL A O 1
ATOM 617 N N . THR A 1 79 ? -15.371 -5.136 1.961 1.00 93.06 79 THR A N 1
ATOM 618 C CA . THR A 1 79 ? -14.475 -5.262 0.799 1.00 93.06 79 THR A CA 1
ATOM 619 C C . THR A 1 79 ? -13.543 -4.061 0.626 1.00 93.06 79 THR A C 1
ATOM 621 O O . THR A 1 79 ? -12.372 -4.247 0.305 1.00 93.06 79 THR A O 1
ATOM 624 N N . LEU A 1 80 ? -14.030 -2.846 0.905 1.00 93.69 80 LEU A N 1
ATOM 625 C CA . LEU A 1 80 ? -13.204 -1.639 0.874 1.00 93.69 80 LEU A CA 1
ATOM 626 C C . LEU A 1 80 ? -12.004 -1.738 1.824 1.00 93.69 80 LEU A C 1
ATOM 628 O O . LEU A 1 80 ? -10.899 -1.379 1.436 1.00 93.69 80 LEU A O 1
ATOM 632 N N . ASP A 1 81 ? -12.198 -2.239 3.043 1.00 95.00 81 ASP A N 1
ATOM 633 C CA . ASP A 1 81 ? -11.118 -2.392 4.016 1.00 95.00 81 ASP A CA 1
ATOM 634 C C . ASP A 1 81 ? -10.061 -3.385 3.527 1.00 95.00 81 ASP A C 1
ATOM 636 O O . ASP A 1 81 ? -8.871 -3.151 3.713 1.00 95.00 81 ASP A O 1
ATOM 640 N N . CYS A 1 82 ? -10.466 -4.460 2.846 1.00 94.31 82 CYS A N 1
ATOM 641 C CA . CYS A 1 82 ? -9.524 -5.401 2.238 1.00 94.31 82 CYS A CA 1
ATOM 642 C C . CYS A 1 82 ? -8.688 -4.730 1.138 1.00 94.31 82 CYS A C 1
ATOM 644 O O . CYS A 1 82 ? -7.469 -4.898 1.102 1.00 94.31 82 CYS A O 1
ATOM 646 N N . THR A 1 83 ? -9.323 -3.937 0.268 1.00 94.88 83 THR A N 1
ATOM 647 C CA . THR A 1 83 ? -8.628 -3.175 -0.782 1.00 94.88 83 THR A CA 1
ATOM 648 C C . THR A 1 83 ? -7.675 -2.139 -0.185 1.00 94.88 83 THR A C 1
ATOM 650 O O . THR A 1 83 ? -6.513 -2.068 -0.581 1.00 94.88 83 THR A O 1
ATOM 653 N N . MET A 1 84 ? -8.134 -1.380 0.813 1.00 95.75 84 MET A N 1
ATOM 654 C CA . MET A 1 84 ? -7.320 -0.385 1.514 1.00 95.75 84 MET A CA 1
ATOM 655 C C . MET A 1 84 ? -6.141 -1.032 2.234 1.00 95.75 84 MET A C 1
ATOM 657 O O . MET A 1 84 ? -5.020 -0.543 2.141 1.00 95.75 84 MET A O 1
ATOM 661 N N . PHE A 1 85 ? -6.363 -2.163 2.906 1.00 95.88 85 PHE A N 1
ATOM 662 C CA . PHE A 1 85 ? -5.293 -2.931 3.530 1.00 95.88 85 PHE A CA 1
ATOM 663 C C . PHE A 1 85 ? -4.247 -3.371 2.505 1.00 95.88 85 PHE A C 1
ATOM 665 O O . PHE A 1 85 ? -3.058 -3.188 2.755 1.00 95.88 85 PHE A O 1
ATOM 672 N N . GLY A 1 86 ? -4.677 -3.899 1.355 1.00 93.75 86 GLY A N 1
ATOM 673 C CA . GLY A 1 86 ? -3.780 -4.311 0.277 1.00 93.75 86 GLY A CA 1
ATOM 674 C C . GLY A 1 86 ? -2.859 -3.178 -0.170 1.00 93.75 86 GLY A C 1
ATOM 675 O O . GLY A 1 86 ? -1.643 -3.342 -0.142 1.00 93.75 86 GLY A O 1
ATOM 676 N N . HIS A 1 87 ? -3.421 -2.013 -0.495 1.00 94.25 87 HIS A N 1
ATOM 677 C CA . HIS A 1 87 ? -2.636 -0.863 -0.951 1.00 94.25 87 HIS A CA 1
ATOM 678 C C . HIS A 1 87 ? -1.749 -0.263 0.145 1.00 94.25 87 HIS A C 1
ATOM 680 O O . HIS A 1 87 ? -0.554 -0.060 -0.062 1.00 94.25 87 HIS A O 1
ATOM 686 N N . LEU A 1 88 ? -2.297 -0.015 1.336 1.00 96.38 88 LEU A N 1
ATOM 687 C CA . LEU A 1 88 ? -1.552 0.627 2.422 1.00 96.38 88 LEU A CA 1
ATOM 688 C C . LEU A 1 88 ? -0.423 -0.264 2.966 1.00 96.38 88 LEU A C 1
ATOM 690 O O . LEU A 1 88 ? 0.632 0.235 3.355 1.00 96.38 88 LEU A O 1
ATOM 694 N N . SER A 1 89 ? -0.600 -1.589 2.942 1.00 95.06 89 SER A N 1
ATOM 695 C CA . SER A 1 89 ? 0.448 -2.539 3.338 1.00 95.06 89 SER A CA 1
ATOM 696 C C . SER A 1 89 ? 1.678 -2.470 2.437 1.00 95.06 89 SER A C 1
ATOM 698 O O . SER A 1 89 ? 2.793 -2.682 2.918 1.00 95.06 89 SER A O 1
ATOM 700 N N . GLN A 1 90 ? 1.506 -2.143 1.149 1.00 92.19 90 GLN A N 1
ATOM 701 C CA . GLN A 1 90 ? 2.632 -1.985 0.227 1.00 92.19 90 GLN A CA 1
ATOM 702 C C . GLN A 1 90 ? 3.561 -0.864 0.699 1.00 92.19 90 GLN A C 1
ATOM 704 O O . GLN A 1 90 ? 4.772 -1.064 0.746 1.00 92.19 90 GLN A O 1
ATOM 709 N N . PHE A 1 91 ? 3.004 0.271 1.133 1.00 93.75 91 PHE A N 1
ATOM 710 C CA . PHE A 1 91 ? 3.796 1.404 1.617 1.00 93.75 91 PHE A CA 1
ATOM 711 C C . PHE A 1 91 ? 4.562 1.101 2.909 1.00 93.75 91 PHE A C 1
ATOM 713 O O . PHE A 1 91 ? 5.679 1.582 3.081 1.00 93.75 91 PHE A O 1
ATOM 720 N N . LEU A 1 92 ? 4.004 0.289 3.812 1.00 93.00 92 LEU A N 1
ATOM 721 C CA . LEU A 1 92 ? 4.640 0.000 5.102 1.00 93.00 92 LEU A CA 1
ATOM 722 C C . LEU A 1 92 ? 5.661 -1.141 5.048 1.00 93.00 92 LEU A C 1
ATOM 724 O O . LEU A 1 92 ? 6.695 -1.074 5.726 1.00 93.00 92 LEU A O 1
ATOM 728 N N . TYR A 1 93 ? 5.371 -2.190 4.276 1.00 90.69 93 TYR A N 1
ATOM 729 C CA . TYR A 1 93 ? 6.081 -3.469 4.375 1.00 90.69 93 TYR A CA 1
ATOM 730 C C . TYR A 1 93 ? 6.863 -3.858 3.120 1.00 90.69 93 TYR A C 1
ATOM 732 O O . TYR A 1 93 ? 7.675 -4.778 3.185 1.00 90.69 93 TYR A O 1
ATOM 740 N N . THR A 1 94 ? 6.663 -3.174 1.991 1.00 86.56 94 THR A N 1
ATOM 741 C CA . THR A 1 94 ? 7.432 -3.443 0.767 1.00 86.56 94 THR A CA 1
ATOM 742 C C . THR A 1 94 ? 8.591 -2.452 0.641 1.00 86.56 94 THR A C 1
ATOM 744 O O . THR A 1 94 ? 8.400 -1.262 0.900 1.00 86.56 94 THR A O 1
ATOM 747 N N . PRO A 1 95 ? 9.792 -2.886 0.218 1.00 82.25 95 PRO A N 1
ATOM 748 C CA . PRO A 1 95 ? 10.857 -1.962 -0.154 1.00 82.25 95 PRO A CA 1
ATOM 749 C C . PRO A 1 95 ? 10.431 -1.166 -1.395 1.00 82.25 95 PRO A C 1
ATOM 751 O O . PRO A 1 95 ? 10.395 -1.703 -2.501 1.00 82.25 95 PRO A O 1
ATOM 754 N N . LEU A 1 96 ? 10.073 0.105 -1.211 1.00 80.00 96 LEU A N 1
ATOM 755 C CA . LEU A 1 96 ? 9.706 1.010 -2.300 1.00 80.00 96 LEU A CA 1
ATOM 756 C C . LEU A 1 96 ? 10.851 1.970 -2.620 1.00 80.00 96 LEU A C 1
ATOM 758 O O . LEU A 1 96 ? 11.572 2.417 -1.730 1.00 80.00 96 LEU A O 1
ATOM 762 N N . PHE A 1 97 ? 10.960 2.354 -3.893 1.00 78.12 97 PHE A N 1
ATOM 763 C CA . PHE A 1 97 ? 11.915 3.364 -4.367 1.00 78.12 97 PHE A CA 1
ATOM 764 C C . PHE A 1 97 ? 11.596 4.788 -3.866 1.00 78.12 97 PHE A C 1
ATOM 766 O O . PHE A 1 97 ? 12.385 5.704 -4.066 1.00 78.12 97 PHE A O 1
ATOM 773 N N . THR A 1 98 ? 10.460 4.968 -3.185 1.00 81.75 98 THR A N 1
ATOM 774 C CA . THR A 1 98 ? 9.974 6.231 -2.612 1.00 81.75 98 THR A CA 1
ATOM 775 C C . THR A 1 98 ? 9.776 6.094 -1.092 1.00 81.75 98 THR A C 1
ATOM 777 O O . THR A 1 98 ? 8.635 6.007 -0.623 1.00 81.75 98 THR A O 1
ATOM 780 N N . PRO A 1 99 ? 10.861 6.051 -0.292 1.00 86.75 99 PRO A N 1
ATOM 781 C CA . PRO A 1 99 ? 10.777 5.837 1.159 1.00 86.75 99 PRO A CA 1
ATOM 782 C C . PRO A 1 99 ? 10.013 6.952 1.888 1.00 86.75 99 PRO A C 1
ATOM 784 O O . PRO A 1 99 ? 9.420 6.717 2.937 1.00 86.75 99 PRO A O 1
ATOM 787 N N . GLU A 1 100 ? 9.967 8.147 1.299 1.00 91.62 100 GLU A N 1
ATOM 788 C CA . GLU A 1 100 ? 9.252 9.308 1.828 1.00 91.62 100 GLU A CA 1
ATOM 789 C C . GLU A 1 100 ? 7.764 9.040 2.095 1.00 91.62 100 GLU A C 1
ATOM 791 O O . GLU A 1 100 ? 7.221 9.548 3.073 1.00 91.62 100 GLU A O 1
ATOM 796 N N . ILE A 1 101 ? 7.102 8.216 1.275 1.00 94.44 101 ILE A N 1
ATOM 797 C CA . ILE A 1 101 ? 5.677 7.899 1.455 1.00 94.44 101 ILE A CA 1
ATOM 798 C C . ILE A 1 101 ? 5.448 7.100 2.737 1.00 94.44 101 ILE A C 1
ATOM 800 O O . ILE A 1 101 ? 4.510 7.385 3.480 1.00 94.44 101 ILE A O 1
ATOM 804 N N . LYS A 1 102 ? 6.337 6.146 3.035 1.00 95.00 102 LYS A N 1
ATOM 805 C CA . LYS A 1 102 ? 6.281 5.386 4.285 1.00 95.00 102 LYS A CA 1
ATOM 806 C C . LYS A 1 102 ? 6.440 6.315 5.485 1.00 95.00 102 LYS A C 1
ATOM 808 O O . LYS A 1 102 ? 5.593 6.311 6.374 1.00 95.00 102 LYS A O 1
ATOM 813 N N . THR A 1 103 ? 7.481 7.149 5.474 1.00 95.62 103 THR A N 1
ATOM 814 C CA . THR A 1 103 ? 7.733 8.125 6.543 1.00 95.62 103 THR A CA 1
ATOM 815 C C . THR A 1 103 ? 6.549 9.072 6.725 1.00 95.62 103 THR A C 1
ATOM 817 O O . THR A 1 103 ? 6.130 9.330 7.852 1.00 95.62 103 THR A O 1
ATOM 820 N N . TYR A 1 104 ? 5.964 9.554 5.626 1.00 97.25 104 TYR A N 1
ATOM 821 C CA . TYR A 1 104 ? 4.794 10.419 5.678 1.00 97.25 104 TYR A CA 1
ATOM 822 C C . TYR A 1 104 ? 3.598 9.718 6.324 1.00 97.25 104 TYR A C 1
ATOM 824 O O . TYR A 1 104 ? 2.974 10.289 7.216 1.00 97.25 104 TYR A O 1
ATOM 832 N N . MET A 1 105 ? 3.313 8.478 5.920 1.00 97.19 105 MET A N 1
ATOM 833 C CA . MET A 1 105 ? 2.205 7.693 6.456 1.00 97.19 105 MET A CA 1
ATOM 834 C C . MET A 1 105 ? 2.365 7.436 7.964 1.00 97.19 105 MET A C 1
ATOM 836 O O . MET A 1 105 ? 1.403 7.595 8.719 1.00 97.19 105 MET A O 1
ATOM 840 N N . GLU A 1 106 ? 3.582 7.102 8.407 1.00 96.62 106 GLU A N 1
ATOM 841 C CA . GLU A 1 106 ? 3.930 6.879 9.817 1.00 96.62 106 GLU A CA 1
ATOM 842 C C . GLU A 1 106 ? 3.771 8.138 10.680 1.00 96.62 106 GLU A C 1
ATOM 844 O O . GLU A 1 106 ? 3.302 8.049 11.813 1.00 96.62 106 GLU A O 1
ATOM 849 N N . GLN A 1 107 ? 4.128 9.309 10.148 1.00 97.81 107 GLN A N 1
ATOM 850 C CA . GLN A 1 107 ? 4.131 10.565 10.903 1.00 97.81 107 GLN A CA 1
ATOM 851 C C . GLN A 1 107 ? 2.796 11.320 10.855 1.00 97.81 107 GLN A C 1
ATOM 853 O O . GLN A 1 107 ? 2.411 11.939 11.844 1.00 97.81 107 GLN A O 1
ATOM 858 N N . ASN A 1 108 ? 2.095 11.288 9.719 1.00 98.25 108 ASN A N 1
ATOM 859 C CA . ASN A 1 108 ? 0.954 12.173 9.445 1.00 98.25 108 ASN A CA 1
ATOM 860 C C . ASN A 1 108 ? -0.387 11.428 9.437 1.00 98.25 108 ASN A C 1
ATOM 862 O O . ASN A 1 108 ? -1.432 12.038 9.650 1.00 98.25 108 ASN A O 1
ATOM 866 N N . THR A 1 109 ? -0.375 10.103 9.250 1.00 98.25 109 THR A N 1
ATOM 867 C CA . THR A 1 109 ? -1.597 9.282 9.188 1.00 98.25 109 THR A CA 1
ATOM 868 C C . THR A 1 109 ? -1.557 8.083 10.151 1.00 98.25 109 THR A C 1
ATOM 870 O O . THR A 1 109 ? -1.734 6.932 9.739 1.00 98.25 109 THR A O 1
ATOM 873 N N . PRO A 1 110 ? -1.327 8.298 11.461 1.00 98.00 110 PRO A N 1
ATOM 874 C CA . PRO A 1 110 ? -1.149 7.202 12.419 1.00 98.00 110 PRO A CA 1
ATOM 875 C C . PRO A 1 110 ? -2.381 6.286 12.539 1.00 98.00 110 PRO A C 1
ATOM 877 O O . PRO A 1 110 ? -2.254 5.101 12.847 1.00 98.00 110 PRO A O 1
ATOM 880 N N . ASN A 1 111 ? -3.580 6.796 12.252 1.00 98.19 111 ASN A N 1
ATOM 881 C CA . ASN A 1 111 ? -4.808 6.001 12.195 1.00 98.19 111 ASN A CA 1
ATOM 882 C C . ASN A 1 111 ? -4.811 4.988 11.033 1.00 98.19 111 ASN A C 1
ATOM 884 O O . ASN A 1 111 ? -5.291 3.869 11.222 1.00 98.19 111 ASN A O 1
ATOM 888 N N . LEU A 1 112 ? -4.241 5.333 9.871 1.00 98.44 112 LEU A N 1
ATOM 889 C CA . LEU A 1 112 ? -4.064 4.400 8.754 1.00 98.44 112 LEU A CA 1
ATOM 890 C C . LEU A 1 112 ? -3.056 3.305 9.106 1.00 98.44 112 LEU A C 1
ATOM 892 O O . LEU A 1 112 ? -3.316 2.131 8.849 1.00 98.44 112 LEU A O 1
ATOM 896 N N . VAL A 1 113 ? -1.947 3.661 9.760 1.00 98.31 113 VAL A N 1
ATOM 897 C CA . VAL A 1 113 ? -0.973 2.676 10.261 1.00 98.31 113 VAL A CA 1
ATOM 898 C C . VAL A 1 113 ? -1.637 1.722 11.252 1.00 98.31 113 VAL A C 1
ATOM 900 O O . VAL A 1 113 ? -1.535 0.506 11.108 1.00 98.31 113 VAL A O 1
ATOM 903 N N . ALA A 1 114 ? -2.390 2.254 12.218 1.00 97.62 114 ALA A N 1
ATOM 904 C CA . ALA A 1 114 ? -3.126 1.444 13.184 1.00 97.62 114 ALA A CA 1
ATOM 905 C C . ALA A 1 114 ? -4.175 0.539 12.513 1.00 97.62 114 ALA A C 1
ATOM 907 O O . ALA A 1 114 ? -4.404 -0.584 12.964 1.00 97.62 114 ALA A O 1
ATOM 908 N N . PHE A 1 115 ? -4.824 1.011 11.445 1.00 97.88 115 PHE A N 1
ATOM 909 C CA . PHE A 1 115 ? -5.725 0.206 10.624 1.00 97.88 115 PHE A CA 1
ATOM 910 C C . PHE A 1 115 ? -5.010 -0.961 9.942 1.00 97.88 115 PHE A C 1
ATOM 912 O O . PHE A 1 115 ? -5.468 -2.098 10.074 1.00 97.88 115 PHE A O 1
ATOM 919 N N . VAL A 1 116 ? -3.876 -0.708 9.284 1.00 97.31 116 VAL A N 1
ATOM 920 C CA . VAL A 1 116 ? -3.095 -1.761 8.623 1.00 97.31 116 VAL A CA 1
ATOM 921 C C . VAL A 1 116 ? -2.612 -2.795 9.634 1.00 97.31 116 VAL A C 1
ATOM 923 O O . VAL A 1 116 ? -2.824 -3.989 9.429 1.00 97.31 116 VAL A O 1
ATOM 926 N N . THR A 1 117 ? -2.041 -2.352 10.757 1.00 96.06 117 THR A N 1
ATOM 927 C CA . THR A 1 117 ? -1.582 -3.242 11.832 1.00 96.06 117 THR A CA 1
ATOM 928 C C . THR A 1 117 ? -2.718 -4.125 12.342 1.00 96.06 117 THR A C 1
ATOM 930 O O . THR A 1 117 ? -2.562 -5.340 12.421 1.00 96.06 117 THR A O 1
ATOM 933 N N . ARG A 1 118 ? -3.898 -3.545 12.592 1.00 95.38 118 ARG A N 1
ATOM 934 C CA . ARG A 1 118 ? -5.079 -4.294 13.040 1.00 95.38 118 ARG A CA 1
ATOM 935 C C . ARG A 1 118 ? -5.532 -5.338 12.022 1.00 95.38 118 ARG A C 1
ATOM 937 O O . ARG A 1 118 ? -5.813 -6.466 12.419 1.00 95.38 118 ARG A O 1
ATOM 944 N N . MET A 1 119 ? -5.625 -4.987 10.739 1.00 94.56 119 MET A N 1
ATOM 945 C CA . MET A 1 119 ? -6.004 -5.937 9.683 1.00 94.56 119 MET A CA 1
ATOM 946 C C . MET A 1 119 ? -4.992 -7.084 9.589 1.00 94.56 119 MET A C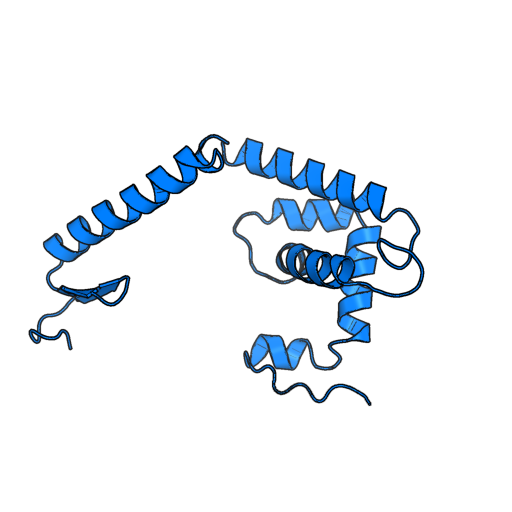 1
ATOM 948 O O . MET A 1 119 ? -5.389 -8.249 9.587 1.00 94.56 119 MET A O 1
ATOM 952 N N . LYS A 1 120 ? -3.693 -6.760 9.609 1.00 93.75 120 LYS A N 1
ATOM 953 C CA . LYS A 1 120 ? -2.601 -7.737 9.602 1.00 93.75 120 LYS A CA 1
ATOM 954 C C . LYS A 1 120 ? -2.714 -8.719 10.769 1.00 93.75 120 LYS A C 1
ATOM 956 O O . LYS A 1 120 ? -2.788 -9.919 10.550 1.00 93.75 120 LYS A O 1
ATOM 961 N N . GLU A 1 121 ? -2.777 -8.215 11.998 1.00 92.00 121 GLU A N 1
ATOM 962 C CA . GLU A 1 121 ? -2.798 -9.045 13.211 1.00 92.00 121 GLU A CA 1
ATOM 963 C C . GLU A 1 121 ? -4.078 -9.875 13.349 1.00 92.00 121 GLU A C 1
ATOM 965 O O . GLU A 1 121 ? -4.052 -10.970 13.910 1.00 92.00 121 G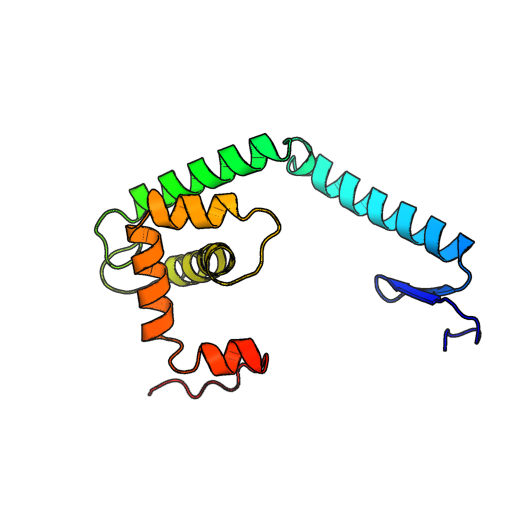LU A O 1
ATOM 970 N N . THR A 1 122 ? -5.204 -9.372 12.832 1.00 90.62 122 THR A N 1
ATOM 971 C CA . THR A 1 122 ? -6.489 -10.082 12.902 1.00 90.62 122 THR A CA 1
ATOM 972 C C . THR A 1 122 ? -6.531 -11.269 11.940 1.00 90.62 122 THR A C 1
ATOM 974 O O . THR A 1 122 ? -7.054 -12.322 12.301 1.00 90.62 122 THR A O 1
ATOM 977 N N . TYR A 1 123 ? -6.003 -11.106 10.724 1.00 88.31 123 TYR A N 1
ATOM 978 C CA . TYR A 1 123 ? -6.243 -12.039 9.617 1.00 88.31 123 TYR A CA 1
ATOM 979 C C . TYR A 1 123 ? -5.001 -12.812 9.154 1.00 88.31 123 TYR A C 1
ATOM 981 O O . TYR A 1 123 ? -5.157 -13.888 8.589 1.00 88.31 123 TYR A O 1
ATOM 989 N N . TRP A 1 124 ? -3.789 -12.329 9.440 1.00 88.12 124 TRP A N 1
ATOM 990 C CA . TRP A 1 124 ? -2.522 -12.968 9.057 1.00 88.12 124 TRP A CA 1
ATOM 991 C C . TRP A 1 124 ? -1.644 -13.253 10.282 1.00 88.12 124 TRP A C 1
ATOM 993 O O . TRP A 1 124 ? -0.626 -12.586 10.494 1.00 88.12 124 TRP A O 1
ATOM 1003 N N . PRO A 1 125 ? -2.005 -14.248 11.113 1.00 85.56 125 PRO A N 1
ATOM 1004 C CA . PRO A 1 125 ? -1.179 -14.648 12.255 1.00 85.56 125 PRO A CA 1
ATOM 1005 C C . PRO A 1 125 ? 0.198 -15.195 11.837 1.00 85.56 125 PRO A C 1
ATOM 1007 O O . PRO A 1 125 ? 1.119 -15.220 12.644 1.00 85.56 125 PRO A O 1
ATOM 1010 N N . ASP A 1 126 ? 0.332 -15.621 10.584 1.00 87.25 126 ASP A N 1
ATOM 1011 C CA . ASP A 1 126 ? 1.522 -16.172 9.939 1.00 87.25 126 ASP A CA 1
ATOM 1012 C C . ASP A 1 126 ? 2.188 -15.173 8.976 1.00 87.25 126 ASP A C 1
ATOM 1014 O O . ASP A 1 126 ? 2.937 -15.579 8.091 1.00 87.25 126 ASP A O 1
ATOM 1018 N N . TRP A 1 127 ? 1.927 -13.866 9.132 1.00 88.19 127 TRP A N 1
ATOM 1019 C CA . TRP A 1 127 ? 2.398 -12.820 8.214 1.00 88.19 127 TRP A CA 1
ATOM 1020 C C . TRP A 1 127 ? 3.873 -12.971 7.817 1.00 88.19 127 TRP A C 1
ATOM 1022 O O . TRP A 1 127 ? 4.191 -12.955 6.632 1.00 88.19 127 TRP A O 1
ATOM 1032 N N . GLU A 1 128 ? 4.769 -13.154 8.791 1.00 88.12 128 GLU A N 1
ATOM 1033 C CA . GLU A 1 128 ? 6.208 -13.277 8.530 1.00 88.12 128 GLU A CA 1
ATOM 1034 C C . GLU A 1 128 ? 6.553 -14.530 7.718 1.00 88.12 128 GLU A C 1
ATOM 1036 O O . GLU A 1 128 ? 7.358 -14.463 6.786 1.00 88.12 128 GLU A O 1
ATOM 1041 N N . GLU A 1 129 ? 5.930 -15.667 8.035 1.00 86.50 129 GLU A N 1
ATOM 1042 C CA . GLU A 1 129 ? 6.113 -16.916 7.296 1.00 86.50 129 GLU A CA 1
ATOM 1043 C C . GLU A 1 129 ? 5.632 -16.752 5.853 1.00 86.50 129 GLU A C 1
ATOM 1045 O O . GLU A 1 129 ? 6.370 -17.074 4.917 1.00 86.50 129 GLU A O 1
ATOM 1050 N N . ALA A 1 130 ? 4.442 -16.175 5.666 1.00 84.19 130 ALA A N 1
ATOM 1051 C CA . ALA A 1 130 ? 3.857 -15.933 4.355 1.00 84.19 130 ALA A CA 1
ATOM 1052 C C . ALA A 1 130 ? 4.742 -15.013 3.496 1.00 84.19 130 ALA A C 1
ATOM 1054 O O . ALA A 1 130 ? 5.013 -15.315 2.329 1.00 84.19 130 ALA A O 1
ATOM 1055 N N . THR A 1 131 ? 5.264 -13.920 4.066 1.00 85.19 131 THR A N 1
ATOM 1056 C CA . THR A 1 131 ? 6.112 -12.974 3.322 1.00 85.19 131 THR A CA 1
ATOM 1057 C C . THR A 1 131 ? 7.511 -13.515 3.031 1.00 85.19 131 THR A C 1
ATOM 1059 O O . THR A 1 131 ? 8.075 -13.197 1.984 1.00 85.19 131 THR A O 1
ATOM 1062 N N . ASN A 1 132 ? 8.071 -14.352 3.911 1.00 85.19 132 ASN A N 1
ATOM 1063 C CA . ASN A 1 132 ? 9.406 -14.929 3.721 1.00 85.19 132 ASN A CA 1
ATOM 1064 C C . ASN A 1 132 ? 9.396 -16.102 2.734 1.00 85.19 132 ASN A C 1
ATOM 1066 O O . ASN A 1 132 ? 10.255 -16.189 1.858 1.00 85.19 132 ASN A O 1
ATOM 1070 N N . THR A 1 133 ? 8.419 -17.000 2.859 1.00 84.94 133 THR A N 1
ATOM 1071 C CA . THR A 1 133 ? 8.322 -18.205 2.018 1.00 84.94 133 THR A CA 1
ATOM 1072 C C . THR A 1 133 ? 7.626 -17.947 0.685 1.00 84.94 133 THR A C 1
ATOM 1074 O O . THR A 1 133 ? 7.723 -18.774 -0.221 1.00 84.94 133 THR A O 1
ATOM 1077 N N . ARG A 1 134 ? 6.931 -16.806 0.549 1.00 80.56 134 ARG A N 1
ATOM 1078 C CA . ARG A 1 134 ? 6.038 -1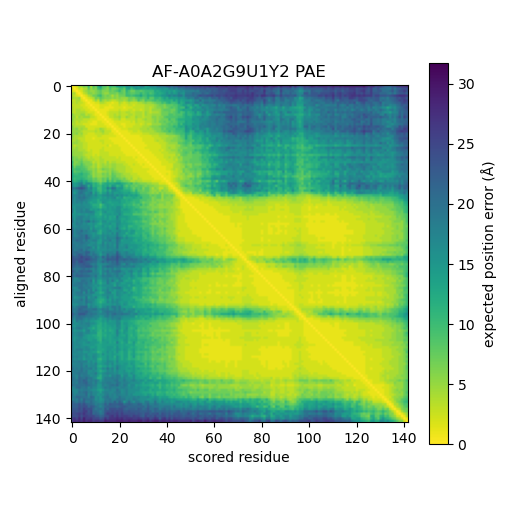6.490 -0.579 1.00 80.56 134 ARG A CA 1
ATOM 1079 C C . ARG A 1 134 ? 4.952 -17.558 -0.780 1.00 80.56 134 ARG A C 1
ATOM 1081 O O . ARG A 1 134 ? 4.475 -17.753 -1.897 1.00 80.56 134 ARG A O 1
ATOM 1088 N N . SER A 1 135 ? 4.575 -18.249 0.297 1.00 76.94 135 SER A N 1
ATOM 1089 C CA . SER A 1 135 ? 3.496 -19.234 0.327 1.00 76.94 135 SER A CA 1
ATOM 1090 C C . SER A 1 135 ? 2.264 -18.639 1.000 1.00 76.94 135 SER A C 1
ATOM 1092 O O . SER A 1 135 ? 2.366 -18.002 2.043 1.00 76.94 135 SER A O 1
ATOM 1094 N N . LEU A 1 136 ? 1.087 -18.888 0.423 1.00 67.88 136 LEU A N 1
ATOM 1095 C CA . LEU A 1 136 ? -0.211 -18.527 1.008 1.00 67.88 136 LEU A CA 1
ATOM 1096 C C . LEU A 1 136 ? -0.915 -19.748 1.620 1.00 67.88 136 LEU A C 1
ATOM 1098 O O . LEU A 1 136 ? -2.141 -19.816 1.656 1.00 67.88 136 LEU A O 1
ATOM 1102 N N . SER A 1 137 ? -0.152 -20.732 2.103 1.00 67.81 137 SER A N 1
ATOM 1103 C CA . SER A 1 137 ? -0.669 -21.935 2.777 1.00 67.81 137 SER A CA 1
ATOM 1104 C C . SER A 1 137 ? -1.224 -21.669 4.186 1.00 67.81 137 SER A C 1
ATOM 1106 O O . SER A 1 137 ? -1.301 -22.588 5.005 1.00 67.81 137 SER A O 1
ATOM 1108 N N . THR A 1 138 ? -1.600 -20.421 4.471 1.00 64.12 138 THR A N 1
ATOM 1109 C CA . THR A 1 138 ? -2.105 -19.938 5.751 1.00 64.12 138 THR A CA 1
ATOM 1110 C C . THR A 1 138 ? -3.257 -20.804 6.245 1.00 64.12 138 THR A C 1
ATOM 1112 O O . THR A 1 138 ? -4.296 -20.939 5.592 1.00 64.12 138 THR A O 1
ATOM 1115 N N . LYS A 1 139 ? -3.092 -21.382 7.439 1.00 65.56 139 LYS A N 1
ATOM 1116 C CA . LYS A 1 139 ? -4.199 -22.003 8.170 1.00 65.56 139 LYS A CA 1
ATOM 1117 C C . LYS A 1 139 ? -4.996 -20.898 8.856 1.00 65.56 139 LYS A C 1
ATOM 1119 O O . LYS A 1 139 ? -4.655 -20.468 9.955 1.00 65.56 139 LYS A O 1
ATOM 1124 N N . TRP A 1 140 ? -6.043 -20.429 8.185 1.00 62.09 140 TRP A N 1
ATOM 1125 C CA . TRP A 1 140 ? -6.985 -19.456 8.737 1.00 62.09 140 TRP A CA 1
ATOM 1126 C C . TRP A 1 140 ? -7.602 -19.994 10.038 1.00 62.09 140 TRP A C 1
ATOM 1128 O O . TRP A 1 140 ? -7.971 -21.168 10.110 1.00 62.09 140 TRP A O 1
ATOM 1138 N N . LYS A 1 141 ? -7.701 -19.156 11.079 1.00 59.69 141 LYS A N 1
ATOM 1139 C CA . LYS A 1 141 ? -8.392 -19.534 12.323 1.00 59.69 141 LYS A CA 1
ATOM 1140 C C . LYS A 1 141 ? -9.886 -19.724 12.025 1.00 59.69 141 LYS A C 1
ATOM 1142 O O . LYS A 1 141 ? -10.510 -18.810 11.490 1.00 59.69 141 LYS A O 1
ATOM 1147 N N . HIS A 1 142 ? -10.408 -20.910 12.343 1.00 53.22 142 HIS A N 1
ATOM 1148 C CA . HIS A 1 142 ? -11.840 -21.223 12.341 1.00 53.22 142 HIS A CA 1
ATOM 1149 C C . HIS A 1 142 ? -12.545 -20.583 13.537 1.00 53.22 142 HIS A C 1
ATOM 1151 O O . HIS A 1 142 ? -11.949 -20.608 14.640 1.00 53.22 142 HIS A O 1
#

Sequence (142 aa):
MSNKGQIPFVEVNGRQVADSNFIIDHLIEEFHKIMSQVMAQGMGRNTPEEVVILAKKDLDAMSMFLGNKKFFFGDKPVTLDCTMFGHLSQFLYTPLFTPEIKTYMEQNTPNLVAFVTRMKETYWPDWEEATNTRSLSTKWKH